Protein AF-A0A3M1SNT7-F1 (afdb_monomer_lite)

Radius of gyration: 11.95 Å; chains: 1; bounding box: 18×27×29 Å

pLDDT: mean 94.54, std 5.4, range [62.91, 98.5]

Sequence (47 aa):
METVFYPFYTTKGTGEGTGLGLTVSYGIVQAHGGDIDVKSKKGEGSC

Structure (mmCIF, N/CA/C/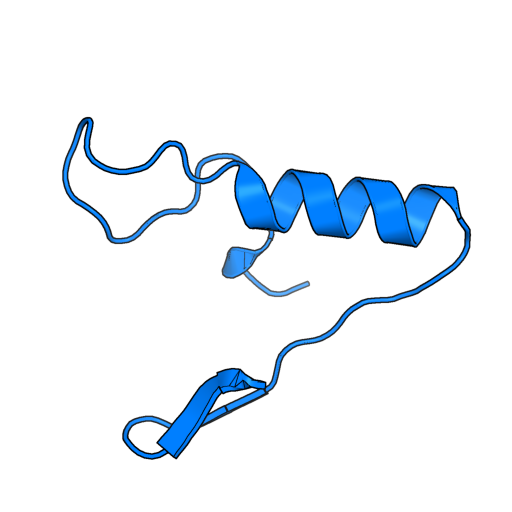O backbone):
data_AF-A0A3M1SNT7-F1
#
_entry.id   AF-A0A3M1SNT7-F1
#
loop_
_atom_site.group_PDB
_atom_site.id
_atom_site.type_symbol
_atom_site.label_atom_id
_atom_site.label_alt_id
_atom_site.label_comp_id
_atom_site.label_asym_id
_atom_site.label_entity_id
_atom_site.label_seq_id
_atom_site.pdbx_PDB_ins_code
_atom_site.Cartn_x
_atom_site.Cartn_y
_atom_site.Cartn_z
_atom_site.occupancy
_atom_site.B_iso_or_equiv
_atom_site.auth_seq_id
_atom_site.auth_comp_id
_atom_site.auth_asym_id
_atom_site.auth_atom_id
_atom_site.pdbx_PDB_model_num
ATOM 1 N N . MET A 1 1 ? -11.170 -2.422 -8.343 1.00 62.91 1 MET A N 1
ATOM 2 C CA . MET A 1 1 ? -9.875 -1.840 -7.947 1.00 62.91 1 MET A CA 1
ATOM 3 C C . MET A 1 1 ? -10.111 -1.043 -6.681 1.00 62.91 1 MET A C 1
ATOM 5 O O . MET A 1 1 ? -10.907 -0.110 -6.715 1.00 62.91 1 MET A O 1
ATOM 9 N N . GLU A 1 2 ? -9.536 -1.470 -5.561 1.00 83.69 2 GLU A N 1
ATOM 10 C CA . GLU A 1 2 ? -9.710 -0.760 -4.293 1.00 83.69 2 GLU A CA 1
ATOM 11 C C . GLU A 1 2 ? -8.969 0.583 -4.290 1.00 83.69 2 GLU A C 1
ATOM 13 O O . GLU A 1 2 ? -7.885 0.711 -4.863 1.00 83.69 2 GLU A O 1
ATOM 18 N N . THR A 1 3 ? -9.525 1.585 -3.602 1.00 89.25 3 THR A N 1
ATOM 19 C CA . THR A 1 3 ? -8.945 2.937 -3.509 1.00 89.25 3 THR A CA 1
ATOM 20 C C . THR A 1 3 ? -7.564 2.956 -2.862 1.00 89.25 3 THR A C 1
ATOM 22 O O . THR A 1 3 ? -6.783 3.862 -3.128 1.00 89.25 3 THR A O 1
ATOM 25 N N . VAL A 1 4 ? -7.237 1.954 -2.040 1.00 94.12 4 VAL A N 1
ATOM 26 C CA . VAL A 1 4 ? -5.941 1.852 -1.350 1.00 94.12 4 VAL A CA 1
ATOM 27 C C . VAL A 1 4 ? -4.756 1.651 -2.299 1.00 94.12 4 VAL A C 1
ATOM 29 O O . VAL A 1 4 ? -3.624 1.942 -1.924 1.00 94.12 4 VAL A O 1
ATOM 32 N N . PHE A 1 5 ? -5.001 1.201 -3.533 1.00 95.75 5 PHE A N 1
ATOM 33 C CA . PHE A 1 5 ? -3.967 1.054 -4.562 1.00 95.75 5 PHE A CA 1
ATOM 34 C C . PHE A 1 5 ? -3.754 2.325 -5.395 1.00 95.75 5 PHE A C 1
ATOM 36 O O . PHE A 1 5 ? -2.839 2.365 -6.223 1.00 95.75 5 PHE A O 1
ATOM 43 N N . TYR A 1 6 ? -4.566 3.370 -5.205 1.00 95.06 6 TYR A N 1
ATOM 44 C CA . TYR A 1 6 ? -4.421 4.607 -5.968 1.00 95.06 6 TYR A CA 1
ATOM 45 C C . TYR A 1 6 ? -3.156 5.376 -5.576 1.00 95.06 6 TYR A C 1
ATOM 47 O O . TYR A 1 6 ? -2.845 5.472 -4.386 1.00 95.06 6 TYR A O 1
ATOM 55 N N . PRO A 1 7 ? -2.449 5.966 -6.560 1.00 95.12 7 PRO A N 1
ATOM 56 C CA . PRO A 1 7 ? -1.284 6.791 -6.285 1.00 95.12 7 PRO A CA 1
ATOM 57 C C . PRO A 1 7 ? -1.612 7.882 -5.267 1.00 95.12 7 PRO A C 1
ATOM 59 O O . PRO A 1 7 ? -2.632 8.562 -5.385 1.00 95.12 7 PRO A O 1
ATOM 62 N N . PHE A 1 8 ? -0.719 8.066 -4.297 1.00 94.62 8 PHE A N 1
ATOM 63 C CA . PHE A 1 8 ? -0.807 9.096 -3.257 1.00 94.62 8 PHE A CA 1
ATOM 64 C C . PHE A 1 8 ? -1.971 8.927 -2.269 1.00 94.62 8 PHE A C 1
ATOM 66 O O . PHE A 1 8 ? -2.181 9.800 -1.425 1.00 94.62 8 PHE A O 1
ATOM 73 N N . TYR A 1 9 ? -2.701 7.807 -2.303 1.00 94.50 9 TYR A N 1
ATOM 74 C CA . TYR A 1 9 ? -3.712 7.525 -1.290 1.00 94.50 9 TYR A CA 1
ATOM 75 C C . TYR A 1 9 ? -3.048 7.228 0.062 1.00 94.50 9 TYR A C 1
ATOM 77 O O . TYR A 1 9 ? -2.241 6.308 0.204 1.00 94.50 9 TYR A O 1
ATOM 85 N N . THR A 1 10 ? -3.394 8.010 1.082 1.00 95.50 10 THR A N 1
ATOM 86 C CA . THR A 1 10 ? -2.943 7.800 2.459 1.00 95.50 10 THR A CA 1
ATOM 87 C C . THR A 1 10 ? -3.919 8.444 3.437 1.00 95.50 10 THR A C 1
ATOM 89 O O . THR A 1 10 ? -4.483 9.500 3.162 1.00 95.50 10 THR A O 1
ATOM 92 N N . THR A 1 11 ? -4.105 7.819 4.599 1.00 95.12 1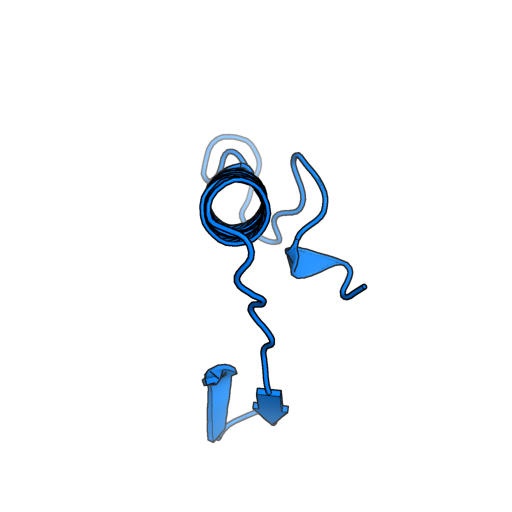1 THR A N 1
ATOM 93 C CA . THR A 1 11 ? -4.841 8.400 5.734 1.00 95.12 11 THR A CA 1
ATOM 94 C C . THR A 1 11 ? -3.914 9.042 6.768 1.00 95.12 11 THR A C 1
ATOM 96 O O . THR A 1 11 ? -4.393 9.586 7.760 1.00 95.12 11 THR A O 1
ATOM 99 N N . LYS A 1 12 ? -2.590 8.940 6.583 1.00 94.06 12 LYS A N 1
ATOM 100 C CA . LYS A 1 12 ? -1.594 9.586 7.449 1.00 94.06 12 LYS A CA 1
ATOM 101 C C . LYS A 1 12 ? -1.572 11.098 7.219 1.00 94.06 12 LYS A C 1
ATOM 103 O O . LYS A 1 12 ? -1.964 11.558 6.146 1.00 94.06 12 LYS A O 1
ATOM 108 N N . GLY A 1 13 ? -1.089 11.851 8.207 1.00 94.19 13 GLY A N 1
ATOM 109 C CA . GLY A 1 13 ? -0.975 13.303 8.106 1.00 94.19 13 GLY A CA 1
ATOM 110 C C . GLY A 1 13 ? -0.026 13.755 6.990 1.00 94.19 13 GLY A C 1
ATOM 111 O O . GLY A 1 13 ? 0.780 12.981 6.463 1.00 94.19 13 GLY A O 1
ATOM 112 N N . THR A 1 14 ? -0.108 15.037 6.633 1.00 90.69 14 THR A N 1
ATOM 113 C CA . THR A 1 14 ? 0.782 15.657 5.641 1.00 90.69 14 THR A CA 1
ATOM 114 C C . THR A 1 14 ? 2.246 15.447 6.028 1.00 90.69 14 THR A C 1
ATOM 116 O O . THR A 1 14 ? 2.669 15.847 7.108 1.00 90.69 14 THR A O 1
ATOM 119 N N . GLY A 1 15 ? 3.026 14.833 5.136 1.00 91.50 15 GLY A N 1
ATOM 120 C CA . GLY A 1 15 ? 4.448 14.541 5.359 1.00 91.50 15 GLY A CA 1
ATOM 121 C C . GLY A 1 15 ? 4.744 13.219 6.080 1.00 91.50 15 GLY A C 1
ATOM 122 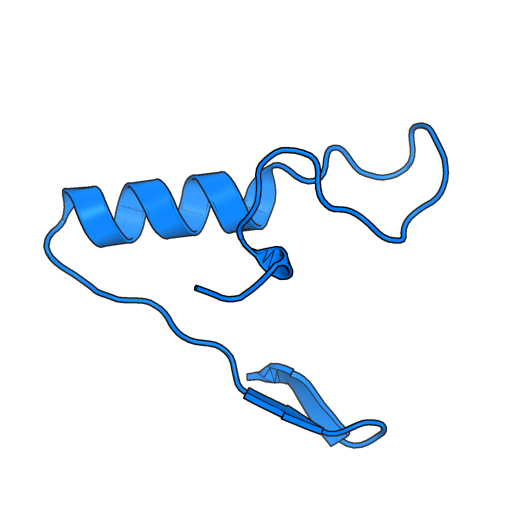O O . GLY A 1 15 ? 5.901 12.814 6.123 1.00 91.50 15 GLY A O 1
ATOM 123 N N . GLU A 1 16 ? 3.736 12.502 6.585 1.00 92.56 16 GLU A N 1
ATOM 124 C CA . GLU A 1 16 ? 3.926 11.238 7.325 1.00 92.56 16 GLU A CA 1
ATOM 125 C C . GLU A 1 16 ? 3.783 9.979 6.451 1.00 92.56 16 GLU A C 1
ATOM 127 O O . GLU A 1 16 ? 4.078 8.855 6.873 1.00 92.56 16 GLU A O 1
ATOM 132 N N . GLY A 1 17 ? 3.305 10.143 5.218 1.00 90.94 17 GLY A N 1
ATOM 133 C CA . GLY A 1 17 ? 3.146 9.056 4.263 1.00 90.94 17 GLY A CA 1
ATOM 134 C C . GLY A 1 17 ? 3.050 9.571 2.837 1.00 90.94 17 GLY A C 1
ATOM 135 O O . GLY A 1 17 ? 2.369 10.553 2.569 1.00 90.94 17 GLY A O 1
ATOM 136 N N . THR A 1 18 ? 3.721 8.883 1.917 1.00 94.12 18 THR A N 1
ATOM 137 C CA . THR A 1 18 ? 3.712 9.234 0.490 1.00 94.12 18 THR A CA 1
ATOM 138 C C . THR A 1 18 ? 2.511 8.659 -0.258 1.00 94.12 18 THR A C 1
ATOM 140 O O . THR A 1 18 ? 2.195 9.130 -1.342 1.00 94.12 18 THR A O 1
ATOM 143 N N . GLY A 1 19 ? 1.868 7.617 0.285 1.00 94.44 19 GLY A N 1
ATOM 144 C CA . GLY A 1 19 ? 0.780 6.903 -0.389 1.00 94.44 19 GLY A CA 1
ATOM 145 C C . GLY A 1 19 ? 1.212 6.166 -1.662 1.00 94.44 19 GLY A C 1
ATOM 146 O O . GLY A 1 19 ? 0.393 5.926 -2.538 1.00 94.44 19 GLY A O 1
ATOM 147 N N . LEU A 1 20 ? 2.505 5.843 -1.803 1.00 96.62 20 LEU A N 1
ATOM 148 C CA . LEU A 1 20 ? 3.043 5.199 -3.011 1.00 96.62 20 LEU A CA 1
ATOM 149 C C . LEU A 1 20 ? 3.280 3.693 -2.869 1.00 96.62 20 LEU A C 1
ATOM 151 O O . LEU A 1 20 ? 3.385 3.003 -3.876 1.00 96.62 20 LEU A O 1
ATOM 155 N N . GLY A 1 21 ? 3.368 3.168 -1.642 1.00 96.06 21 GLY A N 1
ATOM 156 C CA . GLY A 1 21 ? 3.776 1.778 -1.404 1.00 96.06 21 GLY A CA 1
ATOM 157 C C . GLY A 1 21 ? 2.876 0.757 -2.103 1.00 96.06 21 GLY A C 1
ATOM 158 O O . GLY A 1 21 ? 3.355 -0.028 -2.916 1.00 96.06 21 GLY A O 1
ATOM 159 N N . LEU A 1 22 ? 1.567 0.813 -1.840 1.00 96.44 22 LEU A N 1
ATOM 160 C CA . LEU A 1 22 ? 0.602 -0.129 -2.418 1.00 96.44 22 LEU A CA 1
ATOM 161 C C . LEU A 1 22 ? 0.479 0.017 -3.937 1.00 96.44 22 LEU A C 1
ATOM 163 O O . LEU A 1 22 ? 0.401 -0.986 -4.639 1.00 96.44 22 LEU A O 1
ATOM 167 N N . THR A 1 23 ? 0.532 1.243 -4.460 1.00 96.38 23 THR A N 1
ATOM 168 C CA . THR A 1 23 ? 0.542 1.498 -5.907 1.00 96.38 23 THR A CA 1
ATOM 169 C C . THR A 1 23 ? 1.752 0.856 -6.586 1.00 96.38 23 THR A C 1
ATO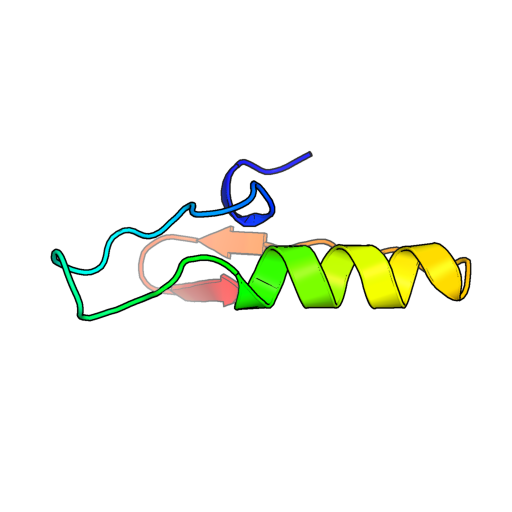M 171 O O . THR A 1 23 ? 1.605 0.215 -7.626 1.00 96.38 23 THR A O 1
ATOM 174 N N . VAL A 1 24 ? 2.946 0.987 -5.992 1.00 97.56 24 VAL A N 1
ATOM 175 C CA . VAL A 1 24 ? 4.176 0.370 -6.514 1.00 97.56 24 VAL A CA 1
ATOM 176 C C . VAL A 1 24 ? 4.077 -1.154 -6.460 1.00 97.56 24 VAL A C 1
ATOM 178 O O . VAL A 1 24 ? 4.365 -1.808 -7.459 1.00 97.56 24 VAL A O 1
ATOM 181 N N . SER A 1 25 ? 3.619 -1.729 -5.345 1.00 97.69 25 SER A N 1
ATOM 182 C CA . SER A 1 25 ? 3.418 -3.179 -5.223 1.00 97.69 25 SER A CA 1
ATOM 183 C C . SER A 1 25 ? 2.424 -3.719 -6.251 1.00 97.69 25 SER A C 1
ATOM 185 O O . SER A 1 25 ? 2.729 -4.709 -6.913 1.00 97.69 25 SER A O 1
ATOM 187 N N . TYR A 1 26 ? 1.282 -3.051 -6.441 1.00 96.69 26 TYR A N 1
ATOM 188 C CA . TYR A 1 26 ? 0.295 -3.420 -7.459 1.00 96.69 26 TYR A CA 1
ATOM 189 C C . TYR A 1 26 ? 0.918 -3.413 -8.862 1.00 96.69 26 TYR A C 1
ATOM 191 O O . TYR A 1 26 ? 0.795 -4.389 -9.598 1.00 96.69 26 TYR A O 1
ATOM 199 N N . GLY A 1 27 ? 1.661 -2.355 -9.208 1.00 96.56 27 GLY A N 1
ATOM 200 C CA . GLY A 1 27 ? 2.363 -2.261 -10.489 1.00 96.56 27 GLY A CA 1
ATOM 201 C C . GLY A 1 27 ? 3.397 -3.373 -10.698 1.00 96.56 27 GLY A C 1
ATOM 202 O O . GLY A 1 27 ? 3.455 -3.951 -11.781 1.00 96.56 27 GLY A O 1
ATOM 203 N N . ILE A 1 28 ? 4.179 -3.714 -9.666 1.00 98.44 28 ILE A N 1
ATOM 204 C CA . ILE A 1 28 ? 5.160 -4.810 -9.722 1.00 98.44 28 ILE A CA 1
ATOM 205 C C . ILE A 1 28 ? 4.458 -6.148 -9.965 1.00 98.44 28 ILE A C 1
ATOM 207 O O . ILE A 1 28 ? 4.867 -6.887 -10.858 1.00 98.44 28 ILE A O 1
ATOM 211 N N . VAL A 1 29 ? 3.410 -6.459 -9.200 1.00 98.25 29 VAL A N 1
ATOM 212 C CA . VAL A 1 29 ? 2.673 -7.725 -9.324 1.00 98.25 29 VAL A CA 1
ATOM 213 C C . VAL A 1 29 ? 2.058 -7.862 -10.721 1.00 98.25 29 VAL A C 1
ATOM 215 O O . VAL A 1 29 ? 2.267 -8.881 -11.380 1.00 98.25 29 VAL A O 1
ATOM 218 N N . GLN A 1 30 ? 1.409 -6.807 -11.219 1.00 97.25 30 GLN A N 1
ATOM 219 C CA . GLN A 1 30 ? 0.831 -6.770 -12.567 1.00 97.25 30 GLN A CA 1
ATOM 220 C C . GLN A 1 30 ? 1.895 -6.918 -13.664 1.00 97.25 30 GLN A C 1
ATOM 222 O O . GLN A 1 30 ? 1.692 -7.657 -14.626 1.00 97.25 30 GLN A O 1
ATOM 227 N N . ALA A 1 31 ? 3.063 -6.283 -13.511 1.00 98.38 31 ALA A N 1
ATOM 228 C CA . ALA A 1 31 ? 4.171 -6.413 -14.462 1.00 98.38 31 ALA A CA 1
ATOM 229 C C . ALA A 1 31 ? 4.721 -7.849 -14.558 1.00 98.38 31 ALA A C 1
ATOM 231 O O . ALA A 1 31 ? 5.298 -8.216 -15.579 1.00 98.38 31 ALA A O 1
ATOM 232 N N . HIS A 1 32 ? 4.517 -8.666 -13.521 1.00 98.50 32 HIS A N 1
ATOM 233 C CA . HIS A 1 32 ? 4.874 -10.087 -13.505 1.00 98.50 32 HIS A CA 1
ATOM 234 C C . HIS A 1 32 ? 3.692 -11.004 -13.870 1.00 98.50 32 HIS A C 1
ATOM 236 O O . HIS A 1 32 ? 3.791 -12.219 -13.713 1.00 98.50 32 HIS A O 1
ATOM 242 N N . GLY A 1 33 ? 2.575 -10.446 -14.353 1.00 98.25 33 GLY A N 1
ATOM 243 C CA . GLY A 1 33 ? 1.373 -11.198 -14.725 1.00 98.25 33 GLY A CA 1
ATOM 244 C C . GLY A 1 33 ? 0.592 -11.766 -13.537 1.00 98.25 33 GLY A C 1
ATOM 245 O O . GLY A 1 33 ? -0.240 -12.652 -13.725 1.00 98.25 33 GLY A O 1
ATOM 246 N N . GLY A 1 34 ? 0.878 -11.296 -12.322 1.00 97.75 34 GLY A N 1
ATOM 247 C CA . GLY A 1 34 ? 0.146 -11.662 -11.116 1.00 97.75 34 GLY A CA 1
ATOM 248 C C . GLY A 1 34 ? -1.002 -10.704 -10.815 1.00 97.75 34 GLY A C 1
ATOM 249 O O . GLY A 1 34 ? -1.177 -9.680 -11.476 1.00 97.75 34 GLY A O 1
ATOM 250 N N . ASP A 1 35 ? -1.738 -11.015 -9.752 1.00 96.38 35 ASP A N 1
ATOM 251 C CA . ASP A 1 35 ? -2.771 -10.148 -9.190 1.00 96.38 35 ASP A CA 1
ATOM 252 C C . ASP A 1 35 ? -2.632 -10.067 -7.664 1.00 96.38 35 ASP A C 1
ATOM 254 O O . ASP A 1 35 ? -2.129 -11.001 -7.030 1.00 96.38 35 ASP A O 1
ATOM 258 N N . ILE A 1 36 ? -3.037 -8.940 -7.080 1.00 95.12 36 ILE A N 1
ATOM 259 C CA . ILE A 1 36 ? -3.017 -8.713 -5.632 1.00 95.12 36 ILE A CA 1
ATOM 260 C C . ILE A 1 36 ? -4.349 -8.113 -5.199 1.00 95.12 36 ILE A C 1
ATOM 262 O O . ILE A 1 36 ? -4.834 -7.150 -5.789 1.00 95.12 36 ILE A O 1
ATOM 266 N N . ASP A 1 37 ? -4.912 -8.683 -4.142 1.00 95.31 37 ASP A N 1
ATOM 267 C CA . ASP A 1 37 ? -6.181 -8.272 -3.556 1.00 95.31 37 ASP A CA 1
ATOM 268 C C . ASP A 1 37 ? -6.010 -8.075 -2.050 1.00 95.31 37 ASP A C 1
ATOM 270 O O . ASP A 1 37 ? -5.026 -8.542 -1.468 1.00 95.31 37 ASP A O 1
ATOM 274 N N . VAL A 1 38 ? -6.952 -7.371 -1.429 1.00 95.12 38 VAL A N 1
ATOM 275 C CA . VAL A 1 38 ? -6.951 -7.114 0.011 1.00 95.12 38 VAL A CA 1
ATOM 276 C C . VAL A 1 38 ? -8.335 -7.373 0.591 1.00 95.12 38 VAL A C 1
ATOM 278 O O . VAL A 1 38 ? -9.364 -7.064 -0.004 1.00 95.12 38 VAL A O 1
ATOM 281 N N . LYS A 1 39 ? -8.372 -7.942 1.789 1.00 95.62 39 LYS A N 1
ATOM 282 C CA . LYS A 1 39 ? -9.576 -8.166 2.579 1.00 95.62 39 LYS A CA 1
ATOM 283 C C . LYS A 1 39 ? -9.368 -7.554 3.946 1.00 95.62 39 LYS A C 1
ATOM 285 O O . LYS A 1 39 ? -8.401 -7.834 4.646 1.00 95.62 39 LYS A O 1
ATOM 290 N N . SER A 1 40 ? -10.310 -6.722 4.357 1.00 94.81 40 SER A N 1
ATOM 291 C CA . SER A 1 40 ? -10.248 -6.074 5.658 1.00 94.81 40 SER A CA 1
ATOM 292 C C . SER A 1 40 ? -11.594 -6.133 6.349 1.00 94.81 40 SER A C 1
ATOM 294 O O . SER A 1 40 ? -12.649 -5.979 5.727 1.00 94.81 40 SER A O 1
ATOM 296 N N . LYS A 1 41 ? -11.550 -6.328 7.666 1.00 97.00 41 LYS A N 1
ATOM 297 C CA . LYS A 1 41 ? -12.706 -6.169 8.539 1.00 97.00 41 LYS A CA 1
ATOM 298 C C . LYS A 1 41 ? -12.301 -5.315 9.728 1.00 97.00 41 LYS A C 1
ATOM 300 O O . LYS A 1 41 ? -11.292 -5.553 10.391 1.00 97.00 41 LYS A O 1
ATOM 305 N N . LYS A 1 42 ? -13.097 -4.278 9.993 1.00 96.00 42 LYS A N 1
ATOM 306 C CA . LYS A 1 42 ? -12.812 -3.308 11.053 1.00 96.00 42 LYS A CA 1
ATOM 307 C C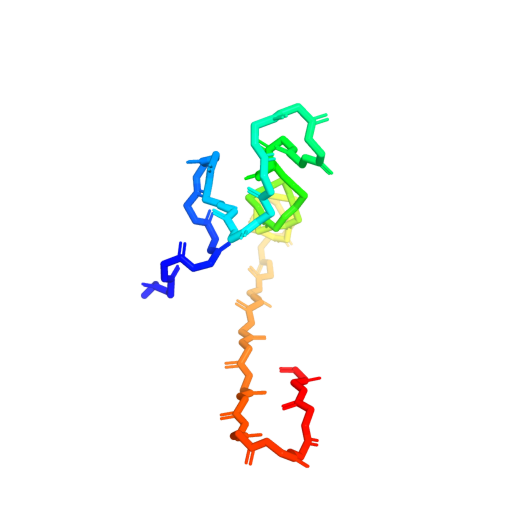 . LYS A 1 42 ? -12.658 -4.025 12.397 1.00 96.00 42 LYS A C 1
ATOM 309 O O . LYS A 1 42 ? -13.574 -4.712 12.834 1.00 96.00 42 LYS A O 1
ATOM 314 N N . GLY A 1 43 ? -11.516 -3.814 13.049 1.00 97.75 43 GLY A N 1
ATOM 315 C CA . GLY A 1 43 ? -11.182 -4.443 14.331 1.00 97.75 43 GLY A CA 1
ATOM 316 C C . GLY A 1 43 ? -10.530 -5.826 14.227 1.00 97.75 43 GLY A C 1
ATOM 317 O O . GLY A 1 43 ? -10.122 -6.354 15.253 1.00 97.75 43 GLY A O 1
ATOM 318 N N . GLU A 1 44 ? -10.383 -6.389 13.025 1.00 97.88 44 GLU A N 1
ATOM 319 C CA . GLU A 1 44 ? -9.829 -7.739 12.806 1.00 97.88 44 GLU A CA 1
ATOM 320 C C . GLU A 1 44 ? -8.538 -7.731 11.968 1.00 97.88 44 GLU A C 1
ATOM 322 O O . GLU A 1 44 ? -7.942 -8.776 11.729 1.00 97.88 44 GLU A O 1
ATOM 327 N N . GLY A 1 45 ? -8.072 -6.548 11.559 1.00 95.69 45 GLY A N 1
ATOM 328 C CA . G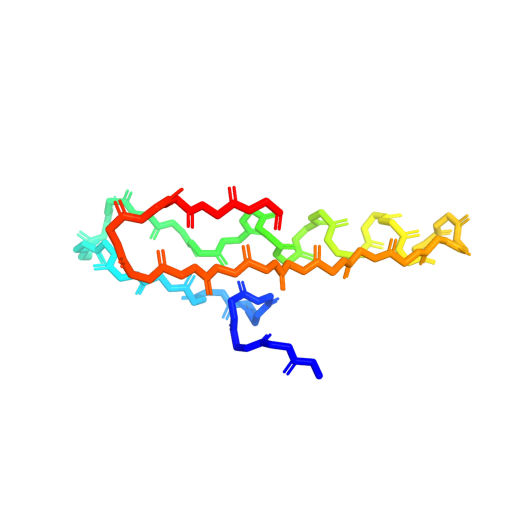LY A 1 45 ? -6.890 -6.387 10.713 1.00 95.69 45 GLY A CA 1
ATOM 329 C C . GLY A 1 45 ? -7.221 -6.424 9.220 1.00 95.69 45 GLY A C 1
ATOM 330 O O . GLY A 1 45 ? -8.374 -6.270 8.816 1.00 95.69 45 GLY A O 1
ATOM 331 N N . SER A 1 46 ? -6.179 -6.555 8.399 1.00 95.88 46 SER A N 1
ATOM 332 C CA . SER A 1 46 ? -6.283 -6.657 6.937 1.00 95.88 46 SER A CA 1
ATOM 333 C C . SER A 1 46 ? -5.339 -7.748 6.440 1.00 95.88 46 SER A C 1
ATOM 335 O O . SER A 1 46 ? -4.261 -7.913 7.019 1.00 95.88 46 SER A O 1
ATOM 337 N N . CYS A 1 47 ? -5.736 -8.473 5.400 1.00 91.75 47 CYS A N 1
ATOM 338 C CA . CYS A 1 47 ? -4.932 -9.480 4.716 1.00 91.75 47 CYS A CA 1
ATOM 339 C C . CYS A 1 47 ? -4.958 -9.289 3.206 1.00 91.75 47 CYS A C 1
ATOM 341 O O . CYS A 1 47 ? -5.949 -8.718 2.708 1.00 91.75 47 CYS A O 1
#

Foldseek 3Di:
DDPLLDFQDDPDDDPPDRSCPSVVVQVVQVVVVHHDDKDDDPPPGID

Secondary structure (DSSP, 8-state):
--GGGSTT---SPTTT--S-HHHHHHHHHHHTT------EETTTEE-